Protein AF-A0A956P7Z5-F1 (afdb_monomer_lite)

pLDDT: mean 84.69, std 13.63, range [36.16, 97.88]

Secondary structure (DSSP, 8-state):
-----B--SS-SSSB----EEETTEEE-GGG-----PPPPPHHHHHHHHHHHHHHHHHHH-HHHHHHHHHHHHHHHHHHS--

Sequence (82 aa):
VIGYVGATGRATGPHLHYAFYVNGRYRNPLKIRFNEGKPLGAKRMKPFLEEARTLRAAITDPEARGILEARLERQDGDLAVR

Radius of gyration: 22.6 Å; chains: 1; bounding box: 48×28×52 Å

Structure (mmCIF, N/CA/C/O backbone):
data_AF-A0A956P7Z5-F1
#
_entry.id   AF-A0A956P7Z5-F1
#
loop_
_atom_site.group_PDB
_atom_site.id
_atom_site.type_symbol
_atom_site.label_atom_id
_atom_site.label_alt_id
_atom_site.label_comp_id
_atom_site.label_asym_id
_atom_site.label_entity_id
_atom_site.label_seq_id
_atom_site.pdbx_PDB_ins_code
_atom_site.Cartn_x
_atom_site.Cartn_y
_atom_site.Cartn_z
_atom_site.occupancy
_atom_site.B_iso_or_equiv
_atom_site.auth_seq_id
_atom_site.auth_comp_id
_atom_site.auth_asym_id
_atom_site.auth_atom_id
_atom_site.pdbx_PDB_model_num
ATOM 1 N N . VAL A 1 1 ? -0.619 -9.897 1.406 1.00 86.75 1 VAL A N 1
ATOM 2 C CA . VAL A 1 1 ? -1.664 -9.770 2.453 1.00 86.75 1 VAL A CA 1
ATOM 3 C C . VAL A 1 1 ? -0.972 -9.366 3.744 1.00 86.75 1 VAL A C 1
ATOM 5 O O . VAL A 1 1 ? 0.069 -9.943 4.020 1.00 86.75 1 VAL A O 1
ATOM 8 N N . ILE A 1 2 ? -1.482 -8.365 4.472 1.00 93.62 2 ILE A N 1
ATOM 9 C CA . ILE A 1 2 ? -0.838 -7.826 5.694 1.00 93.62 2 ILE A CA 1
ATOM 10 C C . ILE A 1 2 ? -1.632 -8.093 6.985 1.00 93.62 2 ILE A C 1
ATOM 12 O O . ILE A 1 2 ? -1.202 -7.700 8.062 1.00 93.62 2 ILE A O 1
ATOM 16 N N . GLY A 1 3 ? -2.789 -8.751 6.888 1.00 94.25 3 GLY A N 1
ATOM 17 C CA . GLY A 1 3 ? -3.634 -9.097 8.029 1.00 94.25 3 GLY A CA 1
ATOM 18 C C . GLY A 1 3 ? -5.040 -9.515 7.599 1.00 94.25 3 GLY A C 1
ATOM 19 O O . GLY A 1 3 ? -5.402 -9.365 6.430 1.00 94.25 3 GLY A O 1
ATOM 20 N N . TYR A 1 4 ? -5.813 -10.021 8.561 1.00 96.56 4 TYR A N 1
ATOM 21 C CA . TYR A 1 4 ? -7.217 -10.413 8.405 1.00 96.56 4 TYR A CA 1
ATOM 22 C C . TYR A 1 4 ? -8.105 -9.599 9.353 1.00 96.56 4 TYR A C 1
ATOM 24 O O . TYR A 1 4 ? -7.643 -9.124 10.391 1.00 96.56 4 TYR A O 1
ATOM 32 N N . VAL A 1 5 ? -9.380 -9.428 8.991 1.00 97.12 5 VAL A N 1
ATOM 33 C CA . VAL A 1 5 ? -10.368 -8.734 9.832 1.00 97.12 5 VAL A CA 1
ATOM 34 C C . VAL A 1 5 ? -10.592 -9.512 11.129 1.00 97.12 5 VAL A C 1
ATOM 36 O O . VAL A 1 5 ? -10.636 -10.739 11.131 1.00 97.12 5 VAL A O 1
ATOM 39 N N . GLY A 1 6 ? -10.769 -8.786 12.229 1.00 96.88 6 GLY A N 1
ATOM 40 C CA . GLY A 1 6 ? -11.062 -9.353 13.538 1.00 96.88 6 GLY A CA 1
ATOM 41 C C . GLY A 1 6 ? -11.746 -8.334 14.442 1.00 96.88 6 GLY A C 1
ATOM 42 O O . GLY A 1 6 ? -12.211 -7.294 13.980 1.00 96.88 6 GLY A O 1
ATOM 43 N N . ALA A 1 7 ? -11.808 -8.645 15.734 1.00 97.56 7 ALA A N 1
ATOM 44 C CA . ALA A 1 7 ? -12.433 -7.807 16.760 1.00 97.56 7 ALA A CA 1
ATOM 45 C C . ALA A 1 7 ? -11.533 -7.645 18.000 1.00 97.56 7 ALA A C 1
ATOM 47 O O . ALA A 1 7 ? -12.020 -7.540 19.122 1.00 97.56 7 ALA A O 1
ATOM 48 N N . THR A 1 8 ? -10.210 -7.687 17.822 1.00 96.25 8 THR A N 1
ATOM 49 C CA . THR A 1 8 ? -9.260 -7.506 18.927 1.00 96.25 8 THR A CA 1
ATOM 50 C C . THR A 1 8 ? -9.276 -6.059 19.442 1.00 96.25 8 THR A C 1
ATOM 52 O O . THR A 1 8 ? -9.451 -5.111 18.677 1.00 96.25 8 THR A O 1
ATOM 55 N N . GLY A 1 9 ? -9.086 -5.873 20.755 1.00 95.50 9 GLY A N 1
ATOM 56 C CA . GLY A 1 9 ? -9.160 -4.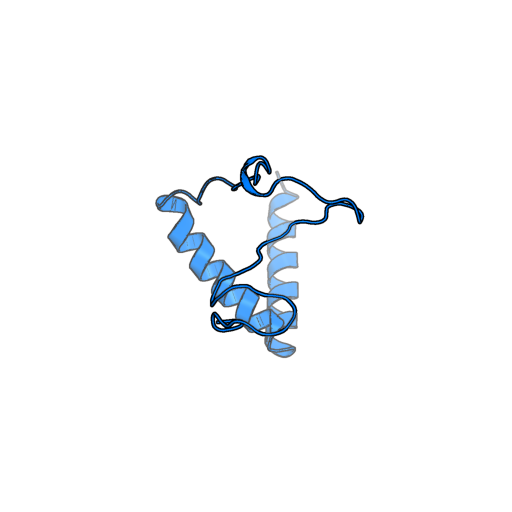561 21.412 1.00 95.50 9 GLY A CA 1
ATOM 57 C C . GLY A 1 9 ? -10.589 -4.148 21.788 1.00 95.50 9 GLY A C 1
ATOM 58 O O . GLY A 1 9 ? -11.441 -4.987 22.068 1.00 95.50 9 GLY A O 1
ATOM 59 N N . ARG A 1 10 ? -10.859 -2.838 21.839 1.00 96.44 10 ARG A N 1
ATOM 60 C CA . ARG A 1 10 ? -12.208 -2.307 22.104 1.00 96.44 10 ARG A CA 1
ATOM 61 C C . ARG A 1 10 ? -13.000 -2.246 20.798 1.00 96.44 10 ARG A C 1
ATOM 63 O O . ARG A 1 10 ? -12.895 -1.267 20.065 1.00 96.44 10 ARG A O 1
ATOM 70 N N . ALA A 1 11 ? -13.800 -3.273 20.534 1.00 96.56 11 ALA A N 1
ATOM 71 C CA . ALA A 1 11 ? -14.646 -3.373 19.349 1.00 96.56 11 ALA A CA 1
ATOM 72 C C . ALA A 1 11 ? -16.036 -3.921 19.706 1.00 96.56 11 ALA A C 1
ATOM 74 O O . ALA A 1 11 ? -16.172 -4.737 20.612 1.00 96.56 11 ALA A O 1
ATOM 75 N N . THR A 1 12 ? -17.068 -3.488 18.979 1.00 97.25 12 THR A N 1
ATOM 76 C CA . THR A 1 12 ? -18.439 -4.022 19.102 1.00 97.25 12 THR A CA 1
ATOM 77 C C . THR A 1 12 ? -18.681 -5.250 18.220 1.00 97.25 12 THR A C 1
ATOM 79 O O . THR A 1 12 ? -19.658 -5.964 18.414 1.00 97.25 12 THR A O 1
ATOM 82 N N . GLY A 1 13 ? -17.796 -5.506 17.255 1.00 97.06 13 GLY A N 1
ATOM 83 C CA . GLY A 1 13 ? -17.850 -6.639 16.336 1.00 97.06 13 GLY A CA 1
ATOM 84 C C . GLY A 1 13 ? -16.702 -6.599 15.318 1.00 97.06 13 GLY A C 1
ATOM 85 O O . GLY A 1 13 ? -15.918 -5.642 15.329 1.00 97.06 13 GLY A O 1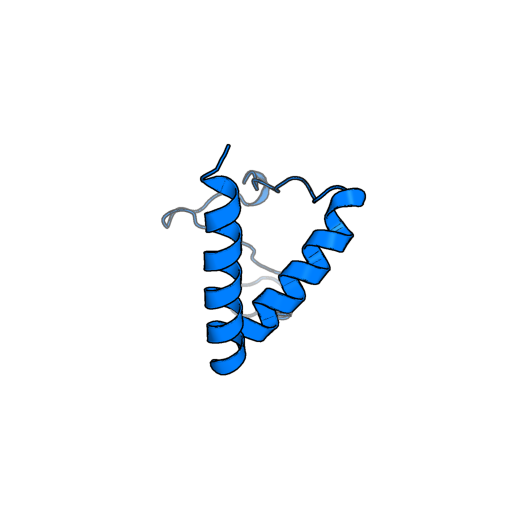
ATOM 86 N N . PRO A 1 14 ? -16.572 -7.616 14.447 1.00 97.88 14 PRO A N 1
ATOM 87 C CA . PRO A 1 14 ? -15.463 -7.707 13.499 1.00 97.88 14 PRO A CA 1
ATOM 88 C C . PRO A 1 14 ? -15.484 -6.593 12.445 1.00 97.88 14 PRO A C 1
ATOM 90 O O . PRO A 1 14 ? -16.423 -6.495 11.659 1.00 97.88 14 PRO A O 1
ATOM 93 N N . HIS A 1 15 ? -14.444 -5.759 12.414 1.00 96.44 15 HIS A N 1
ATOM 94 C CA . HIS A 1 15 ? -14.288 -4.692 11.420 1.00 96.44 15 HIS A CA 1
ATOM 95 C C . HIS A 1 15 ? -12.818 -4.274 11.263 1.00 96.44 15 HIS A C 1
ATOM 97 O O . HIS A 1 15 ? -11.968 -4.601 12.089 1.00 96.44 15 HIS A O 1
ATOM 103 N N . LEU A 1 16 ? -12.514 -3.537 10.191 1.00 95.62 16 LEU A N 1
ATOM 104 C CA . LEU A 1 16 ? -11.205 -2.921 9.975 1.00 95.62 16 LEU A CA 1
ATOM 105 C C . LEU A 1 16 ? -11.250 -1.449 10.394 1.00 95.62 16 LEU A C 1
ATOM 107 O O . LEU A 1 16 ? -11.955 -0.648 9.780 1.00 95.62 16 LEU A O 1
ATOM 111 N N . HIS A 1 17 ? -10.456 -1.076 11.395 1.00 94.00 17 HIS A N 1
ATOM 112 C CA . HIS A 1 17 ? -10.211 0.330 11.697 1.00 94.00 17 HIS A CA 1
ATOM 113 C C . HIS A 1 17 ? -9.095 0.868 10.795 1.00 94.00 17 HIS A C 1
ATOM 115 O O . HIS A 1 17 ? -7.914 0.617 11.034 1.00 94.00 17 HIS A O 1
ATOM 121 N N . TYR A 1 18 ? -9.465 1.601 9.748 1.00 92.12 18 TYR A N 1
ATOM 122 C CA . TYR A 1 18 ? -8.512 2.185 8.809 1.00 92.12 18 TYR A CA 1
ATOM 123 C C . TYR A 1 18 ? -8.312 3.681 9.079 1.00 92.12 18 TYR A C 1
ATOM 125 O O . TYR A 1 18 ? -9.259 4.466 9.005 1.00 92.12 18 TYR A O 1
ATOM 133 N N . ALA A 1 19 ? -7.076 4.080 9.391 1.00 92.06 19 ALA A N 1
ATOM 134 C CA . ALA A 1 19 ? -6.732 5.443 9.787 1.00 92.06 19 ALA A CA 1
ATOM 135 C C . ALA A 1 19 ? -5.481 5.950 9.063 1.00 92.06 19 ALA A C 1
ATOM 137 O O . ALA A 1 19 ? -4.532 5.202 8.835 1.00 92.06 19 ALA A O 1
ATOM 138 N N . PHE A 1 20 ? -5.470 7.248 8.752 1.00 93.00 20 PHE A N 1
ATOM 139 C CA . PHE A 1 20 ? -4.319 7.933 8.175 1.00 93.00 20 PHE A CA 1
ATOM 140 C C . PHE A 1 20 ? -3.787 8.996 9.118 1.00 93.00 20 PHE A C 1
ATOM 142 O O . PHE A 1 20 ? -4.536 9.837 9.622 1.00 93.00 20 PHE A O 1
ATOM 149 N N . TYR A 1 21 ? -2.467 9.008 9.258 1.00 93.00 21 TYR A N 1
ATOM 150 C CA . TYR A 1 21 ? -1.737 10.043 9.965 1.00 93.00 21 TYR A CA 1
ATOM 151 C C . TYR A 1 21 ? -0.760 10.703 8.998 1.00 93.00 21 TYR A C 1
ATOM 153 O O . TYR A 1 21 ? 0.075 10.033 8.399 1.00 93.00 21 TYR A O 1
ATOM 161 N N . VAL A 1 22 ? -0.861 12.023 8.846 1.00 89.50 22 VAL A N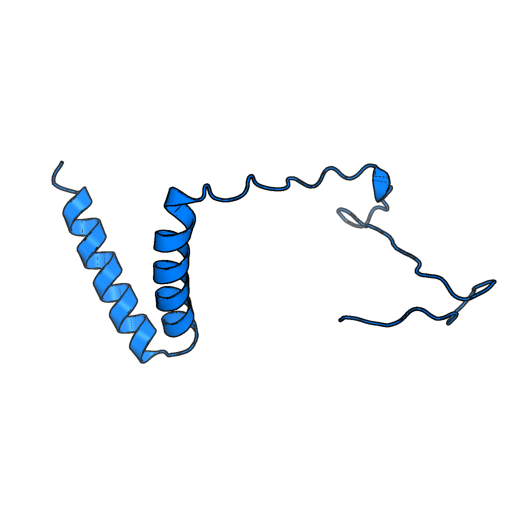 1
ATOM 162 C CA . VAL A 1 22 ? 0.086 12.823 8.057 1.00 89.50 22 VAL A CA 1
ATOM 163 C C . VAL A 1 22 ? 0.797 13.753 9.021 1.00 89.50 22 VAL A C 1
ATOM 165 O O . VAL A 1 22 ? 0.149 14.579 9.668 1.00 89.50 22 VAL A O 1
ATOM 168 N N . ASN A 1 23 ? 2.116 13.590 9.147 1.00 92.81 23 ASN A N 1
ATOM 169 C CA . ASN A 1 23 ? 2.942 14.304 10.126 1.00 92.81 23 ASN A CA 1
ATOM 170 C C . ASN A 1 23 ? 2.373 14.178 11.555 1.00 92.81 23 ASN A C 1
ATOM 172 O O . ASN A 1 23 ? 2.187 15.168 12.259 1.00 92.81 23 ASN A O 1
ATOM 176 N N . GLY A 1 24 ? 1.993 12.953 11.939 1.00 93.88 24 GLY A N 1
ATOM 177 C CA . GLY A 1 24 ? 1.441 12.638 13.262 1.00 93.88 24 GLY A CA 1
ATOM 178 C C . GLY A 1 24 ? -0.006 13.085 13.507 1.00 93.88 24 GLY A C 1
ATOM 179 O O . GLY A 1 24 ? -0.554 12.795 14.565 1.00 93.88 24 GLY A O 1
ATOM 180 N N . ARG A 1 25 ? -0.664 13.762 12.555 1.00 94.12 25 ARG A N 1
ATOM 181 C CA . ARG A 1 25 ? -2.050 14.237 12.712 1.00 94.12 25 ARG A CA 1
ATOM 182 C C . ARG A 1 25 ? -3.032 13.369 11.943 1.00 94.12 25 ARG A C 1
ATOM 184 O O . ARG A 1 25 ? -2.810 13.090 10.765 1.00 94.12 25 ARG A O 1
ATOM 191 N N . TYR A 1 26 ? -4.140 13.016 12.592 1.00 93.88 26 TYR A N 1
ATOM 192 C CA . TYR A 1 26 ? -5.224 12.278 11.952 1.00 93.88 26 TYR A CA 1
ATOM 193 C C . TYR A 1 26 ? -5.786 13.058 10.756 1.00 93.88 26 TYR A C 1
ATOM 195 O O . TYR A 1 26 ? -6.056 14.261 10.840 1.00 93.88 26 TYR A O 1
ATOM 203 N N . ARG A 1 27 ? -5.975 12.366 9.634 1.00 92.25 27 ARG A N 1
ATOM 204 C CA . ARG A 1 27 ? -6.616 12.889 8.426 1.00 92.25 27 ARG A CA 1
ATOM 205 C C . ARG A 1 27 ? -7.751 11.965 8.022 1.00 92.25 27 ARG A C 1
ATOM 207 O O . ARG A 1 27 ? -7.606 10.751 8.082 1.00 92.25 27 ARG A O 1
ATOM 214 N N . ASN A 1 28 ? -8.865 12.556 7.581 1.00 90.69 28 ASN A N 1
ATOM 215 C CA . ASN A 1 28 ? -9.998 11.794 7.066 1.00 90.69 28 ASN A CA 1
ATOM 216 C C . ASN A 1 28 ? -9.546 11.003 5.821 1.00 90.69 28 ASN A C 1
ATOM 218 O O . ASN A 1 28 ? -9.271 11.645 4.801 1.00 90.69 28 ASN A O 1
ATOM 222 N N . PRO A 1 29 ? -9.502 9.657 5.879 1.00 88.31 29 PRO A N 1
ATOM 223 C CA . PRO A 1 29 ? -9.009 8.819 4.786 1.00 88.31 29 PRO A CA 1
ATOM 224 C C . PRO A 1 29 ? -9.725 9.078 3.456 1.00 88.31 29 PRO A C 1
ATOM 226 O O . PRO A 1 29 ? -9.095 9.090 2.406 1.00 88.31 29 PRO A O 1
ATOM 229 N N . LEU A 1 30 ? -11.029 9.370 3.506 1.00 88.69 30 LEU A N 1
ATOM 230 C CA . LEU A 1 30 ? -11.878 9.578 2.328 1.00 88.69 30 LEU A CA 1
ATOM 231 C C . LEU A 1 30 ? -11.621 10.912 1.616 1.00 88.69 30 LEU A C 1
ATOM 233 O O . LEU A 1 30 ? -12.136 11.144 0.526 1.00 88.69 30 LEU A O 1
ATOM 237 N N . LYS A 1 31 ? -10.869 11.820 2.246 1.00 87.88 31 LYS A N 1
ATOM 238 C CA . LYS A 1 31 ? -10.554 13.150 1.704 1.00 87.88 31 LYS A CA 1
ATOM 239 C C . LYS A 1 31 ? -9.089 13.297 1.303 1.00 87.88 31 LYS A C 1
ATOM 241 O O . LYS A 1 31 ? -8.696 14.367 0.837 1.00 87.88 31 LYS A O 1
ATOM 246 N N . ILE A 1 32 ? -8.275 12.263 1.500 1.00 83.19 32 ILE A N 1
ATOM 247 C CA . ILE A 1 32 ? -6.878 12.286 1.079 1.00 83.19 32 ILE A CA 1
ATOM 248 C C . ILE A 1 32 ? -6.848 12.119 -0.435 1.00 83.19 32 ILE A C 1
ATOM 250 O O . ILE A 1 32 ? -7.316 11.122 -0.976 1.00 83.19 32 ILE A O 1
ATOM 254 N N . ARG A 1 33 ? -6.300 13.121 -1.124 1.00 79.00 33 ARG A N 1
ATOM 255 C CA . ARG A 1 33 ? -5.991 13.002 -2.544 1.00 79.00 33 ARG A CA 1
ATOM 256 C C . ARG A 1 33 ? -4.681 12.251 -2.676 1.00 79.00 33 ARG A C 1
ATOM 258 O O . ARG A 1 33 ? -3.626 12.779 -2.325 1.00 79.00 33 ARG A O 1
ATOM 265 N N . PHE A 1 34 ? -4.760 11.032 -3.179 1.00 78.44 34 PHE A N 1
ATOM 266 C CA . PHE A 1 34 ? -3.582 10.343 -3.667 1.00 78.44 34 PHE A CA 1
ATOM 267 C C . PHE A 1 34 ? -3.204 10.980 -4.999 1.00 78.44 34 PHE A C 1
ATOM 269 O O . PHE A 1 34 ? -4.038 11.125 -5.893 1.00 78.44 34 PHE A O 1
ATOM 276 N N . ASN A 1 35 ? -1.944 11.389 -5.127 1.00 78.19 35 ASN A N 1
ATOM 277 C CA . ASN A 1 35 ? -1.381 11.685 -6.435 1.00 78.19 35 ASN A CA 1
ATOM 278 C C . ASN A 1 35 ? -1.150 10.347 -7.137 1.00 78.19 35 ASN A C 1
ATOM 280 O O . ASN A 1 35 ? -0.033 9.836 -7.183 1.00 78.19 35 ASN A O 1
ATOM 284 N N . GLU A 1 36 ? -2.233 9.751 -7.626 1.00 77.25 36 GLU A N 1
ATOM 285 C CA . GLU A 1 36 ? -2.165 8.584 -8.488 1.00 77.25 36 GLU A CA 1
ATOM 286 C C . GLU A 1 36 ? -1.534 9.050 -9.799 1.00 77.25 36 GLU A C 1
ATOM 288 O O . GLU A 1 36 ? -2.133 9.778 -10.594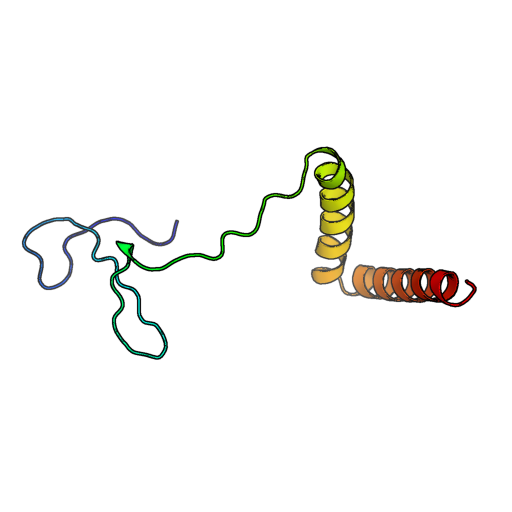 1.00 77.25 36 GLU A O 1
ATOM 293 N N . GLY A 1 37 ? -0.254 8.722 -9.975 1.00 83.25 37 GLY A N 1
ATOM 294 C CA . GLY A 1 37 ? 0.442 8.987 -11.224 1.00 83.25 37 GLY A CA 1
ATOM 295 C C . GLY A 1 37 ? -0.331 8.374 -12.393 1.00 83.25 37 GLY A C 1
ATOM 296 O O . GLY A 1 37 ? -0.949 7.316 -12.263 1.00 83.25 37 GLY A O 1
ATOM 297 N N . LYS A 1 38 ? -0.298 9.029 -13.559 1.00 87.50 38 LYS A N 1
ATOM 298 C CA . LYS A 1 38 ? -0.916 8.457 -14.760 1.00 87.50 38 LYS A CA 1
ATOM 299 C C . LYS A 1 38 ? -0.195 7.155 -15.134 1.00 87.50 38 LYS A C 1
ATOM 301 O O . LYS A 1 38 ? 1.039 7.158 -15.169 1.00 87.50 38 LYS A O 1
ATOM 306 N N . PRO A 1 39 ? -0.925 6.080 -15.479 1.00 87.69 39 PRO A N 1
ATOM 307 C CA . PRO A 1 39 ? -0.308 4.867 -15.989 1.00 87.69 39 PRO A CA 1
ATOM 308 C C . PRO A 1 39 ? 0.557 5.147 -17.218 1.00 87.69 39 PRO A C 1
ATOM 310 O O . PRO A 1 39 ? 0.269 6.035 -18.032 1.00 87.69 39 PRO A O 1
ATOM 313 N N . LEU A 1 40 ? 1.611 4.353 -17.384 1.00 91.94 40 LEU A N 1
ATOM 314 C CA . LEU A 1 40 ? 2.439 4.421 -18.576 1.00 91.94 40 LEU A CA 1
ATOM 315 C C . LEU A 1 40 ? 1.623 3.953 -19.792 1.00 91.94 40 LEU A C 1
ATOM 317 O O . LEU A 1 40 ? 1.026 2.880 -19.782 1.00 91.94 40 LEU A O 1
ATOM 321 N N . GLY A 1 41 ? 1.585 4.765 -20.851 1.00 93.88 41 GLY A N 1
ATOM 322 C CA . GLY A 1 41 ? 0.843 4.421 -22.069 1.00 93.88 41 GLY A CA 1
ATOM 323 C C . GLY A 1 41 ? 1.345 3.120 -22.710 1.00 93.88 41 GLY A C 1
ATOM 324 O O . GLY A 1 41 ? 2.543 2.840 -22.674 1.00 93.88 41 GLY A O 1
ATOM 325 N N . ALA A 1 42 ? 0.449 2.364 -23.355 1.00 91.62 42 ALA A N 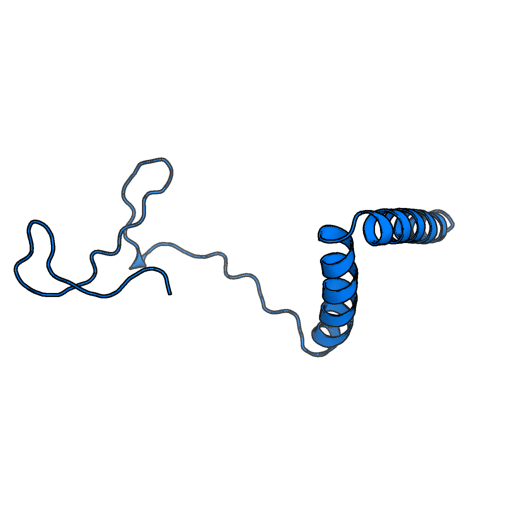1
ATOM 326 C CA . ALA A 1 42 ? 0.715 1.008 -23.856 1.00 91.62 42 ALA A CA 1
ATOM 327 C C . ALA A 1 42 ? 2.000 0.878 -24.697 1.00 91.62 42 ALA A C 1
ATOM 329 O O . ALA A 1 42 ? 2.774 -0.057 -24.505 1.00 91.62 42 ALA A O 1
ATOM 330 N N . LYS A 1 43 ? 2.287 1.859 -25.568 1.00 93.81 43 LYS A N 1
ATOM 331 C CA . LYS A 1 43 ? 3.506 1.879 -26.401 1.00 93.81 43 LYS A CA 1
ATOM 332 C C . LYS A 1 43 ? 4.803 1.910 -25.583 1.00 93.81 43 LYS A C 1
ATOM 334 O O . LYS A 1 43 ? 5.806 1.353 -26.007 1.00 93.81 43 LYS A O 1
ATOM 339 N N . ARG A 1 44 ? 4.783 2.564 -24.420 1.00 93.38 44 ARG A N 1
ATOM 340 C CA . ARG A 1 44 ? 5.944 2.705 -23.530 1.00 93.38 44 ARG A CA 1
ATOM 341 C C . ARG A 1 44 ? 6.053 1.562 -22.518 1.00 93.38 44 ARG A C 1
ATOM 343 O O . ARG A 1 44 ? 7.123 1.368 -21.956 1.00 93.38 44 ARG A O 1
ATOM 350 N N . MET A 1 45 ? 4.984 0.786 -22.324 1.00 94.19 45 MET A N 1
ATOM 351 C CA . MET A 1 45 ? 4.945 -0.301 -21.344 1.00 94.19 45 MET A CA 1
ATOM 352 C C . MET A 1 45 ? 5.955 -1.408 -21.653 1.00 94.19 45 MET A C 1
ATOM 354 O O . MET A 1 45 ? 6.701 -1.813 -20.770 1.00 94.19 45 MET A O 1
ATOM 358 N N . LYS A 1 46 ? 6.019 -1.877 -22.907 1.00 94.12 46 LYS A N 1
ATOM 359 C CA . LYS A 1 46 ? 6.942 -2.959 -23.285 1.00 94.12 46 LYS A CA 1
ATOM 360 C 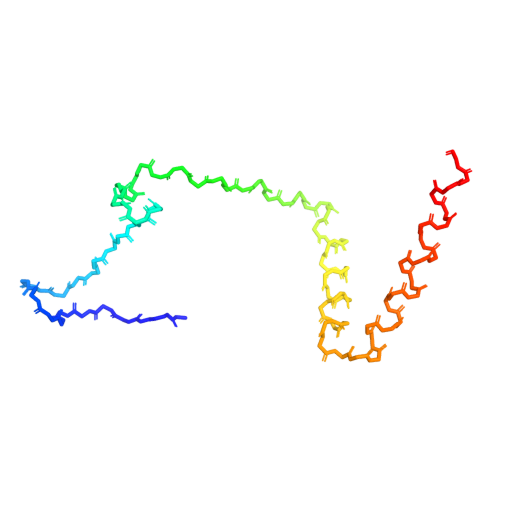C . LYS A 1 46 ? 8.417 -2.559 -23.079 1.00 94.12 46 LYS A C 1
ATOM 362 O O . LYS A 1 46 ? 9.093 -3.282 -22.355 1.00 94.12 46 LYS A O 1
ATOM 367 N N . PRO A 1 47 ? 8.910 -1.416 -23.606 1.00 94.00 47 PRO A N 1
ATOM 368 C CA . PRO A 1 47 ? 10.273 -0.955 -23.321 1.00 94.00 47 PRO A CA 1
ATOM 369 C C . PRO A 1 47 ? 10.563 -0.792 -21.825 1.00 94.00 47 PRO A C 1
ATOM 371 O O . PRO A 1 47 ? 11.618 -1.202 -21.357 1.00 94.00 47 PRO A O 1
ATOM 374 N N . PHE A 1 48 ? 9.609 -0.242 -21.065 1.00 94.38 48 PHE A N 1
ATOM 375 C CA . PHE A 1 48 ? 9.758 -0.065 -19.623 1.00 94.38 48 PHE A CA 1
ATOM 376 C C . PHE A 1 48 ? 9.937 -1.392 -18.883 1.00 94.38 48 PHE A C 1
ATOM 378 O O . PHE A 1 48 ? 10.791 -1.483 -18.010 1.00 94.38 48 PHE A O 1
ATOM 385 N N . LEU A 1 49 ? 9.156 -2.422 -19.223 1.00 94.81 49 LEU A N 1
ATOM 386 C CA . LEU A 1 49 ? 9.247 -3.723 -18.559 1.00 94.81 49 LEU A CA 1
ATOM 387 C C . LEU A 1 49 ? 10.565 -4.444 -18.857 1.00 94.81 49 LEU A C 1
ATOM 389 O O . LEU A 1 49 ? 11.114 -5.069 -17.953 1.00 94.81 49 LEU A O 1
ATOM 393 N N . GLU A 1 50 ? 11.080 -4.353 -20.085 1.00 93.75 50 GLU A N 1
ATOM 394 C CA . GLU A 1 50 ? 12.382 -4.944 -20.429 1.00 93.75 50 GLU A CA 1
ATOM 395 C C . GLU A 1 50 ? 13.531 -4.252 -19.685 1.00 93.75 50 GLU A C 1
ATOM 397 O O . GLU A 1 50 ? 14.395 -4.914 -19.102 1.00 93.75 50 GLU A O 1
ATOM 402 N N . GLU A 1 51 ? 13.502 -2.919 -19.617 1.00 91.38 51 GLU A N 1
ATOM 403 C CA . GLU A 1 51 ? 14.502 -2.165 -18.863 1.00 91.38 51 GLU A CA 1
ATOM 404 C C . GLU A 1 51 ? 14.382 -2.447 -17.357 1.00 91.38 51 GLU A C 1
ATOM 406 O O . GLU A 1 51 ? 15.362 -2.799 -16.707 1.00 91.38 51 GLU A O 1
ATOM 411 N N . ALA A 1 52 ? 13.166 -2.422 -16.799 1.00 92.25 52 ALA A N 1
ATOM 412 C CA . ALA A 1 52 ? 12.927 -2.710 -15.387 1.00 92.25 52 ALA A CA 1
ATOM 413 C C . ALA A 1 52 ? 13.403 -4.113 -14.980 1.00 92.25 52 ALA A C 1
ATOM 415 O O . ALA A 1 52 ? 13.934 -4.273 -13.883 1.00 92.25 52 ALA A O 1
ATOM 416 N N . ARG A 1 53 ? 13.248 -5.125 -15.845 1.00 90.31 53 ARG A N 1
ATOM 417 C CA . ARG A 1 53 ? 13.784 -6.478 -15.606 1.00 90.31 53 ARG A CA 1
ATOM 418 C C . ARG A 1 53 ? 15.306 -6.478 -15.527 1.00 90.31 53 ARG A C 1
ATOM 420 O O . ARG A 1 53 ? 15.855 -7.075 -14.605 1.00 90.31 53 ARG A O 1
ATOM 427 N N . THR A 1 54 ? 15.962 -5.786 -16.456 1.00 87.25 54 THR A N 1
ATOM 428 C CA . THR A 1 54 ? 17.426 -5.669 -16.501 1.00 87.25 54 THR A CA 1
ATOM 429 C C . THR A 1 54 ? 17.951 -4.995 -15.232 1.00 87.25 54 THR A C 1
ATOM 431 O O . THR A 1 54 ? 18.789 -5.554 -14.526 1.00 87.25 54 THR A O 1
ATOM 434 N N . LEU A 1 55 ? 17.384 -3.837 -14.882 1.00 88.12 55 LEU A N 1
ATOM 435 C CA . LEU A 1 55 ? 17.745 -3.091 -13.675 1.00 88.12 55 LEU A CA 1
ATOM 436 C C . LEU A 1 55 ? 17.467 -3.896 -12.400 1.00 88.12 55 LEU A C 1
ATOM 438 O O . LEU A 1 55 ? 18.245 -3.862 -11.450 1.00 88.12 55 LEU A O 1
ATOM 442 N N . ARG A 1 56 ? 16.363 -4.651 -12.368 1.00 88.25 56 ARG A N 1
ATOM 443 C CA . ARG A 1 56 ? 16.008 -5.475 -11.210 1.00 88.25 56 ARG A CA 1
ATOM 444 C C . ARG A 1 56 ? 17.032 -6.577 -10.957 1.00 88.25 56 ARG A C 1
ATOM 446 O O . ARG A 1 56 ? 17.359 -6.796 -9.795 1.00 88.25 56 ARG A O 1
ATOM 453 N N . ALA A 1 57 ? 17.524 -7.232 -12.008 1.00 84.81 57 ALA A N 1
ATOM 454 C CA . ALA A 1 57 ? 18.572 -8.243 -11.896 1.00 84.81 57 ALA A CA 1
ATOM 455 C C . ALA A 1 57 ? 19.880 -7.639 -11.355 1.00 84.81 57 ALA A C 1
ATOM 457 O O . ALA A 1 57 ? 20.489 -8.198 -10.445 1.00 84.81 57 ALA A O 1
ATOM 458 N N . ALA A 1 58 ? 20.242 -6.444 -11.830 1.00 83.38 58 ALA A N 1
ATOM 459 C CA . ALA A 1 58 ? 21.424 -5.713 -11.377 1.00 83.38 58 ALA A CA 1
ATOM 460 C C . ALA A 1 58 ? 21.368 -5.292 -9.896 1.00 83.38 58 ALA A C 1
ATOM 462 O O . ALA A 1 58 ? 22.388 -5.251 -9.221 1.00 83.38 58 ALA A O 1
ATOM 463 N N . ILE A 1 59 ? 20.182 -5.004 -9.349 1.00 85.56 59 ILE A N 1
ATOM 464 C CA . ILE A 1 59 ? 20.034 -4.666 -7.919 1.00 85.56 59 ILE A CA 1
ATOM 465 C C . ILE A 1 59 ? 20.298 -5.884 -7.018 1.00 85.56 59 ILE A C 1
ATOM 467 O O . ILE A 1 59 ? 20.717 -5.721 -5.873 1.00 85.56 59 ILE A O 1
ATOM 471 N N . THR A 1 60 ? 20.033 -7.095 -7.508 1.00 86.00 60 THR A N 1
ATOM 472 C CA . THR A 1 60 ? 20.155 -8.333 -6.723 1.00 86.00 60 THR A CA 1
ATOM 473 C C . THR A 1 60 ? 21.505 -9.028 -6.857 1.00 86.00 60 THR A C 1
ATOM 475 O O . THR A 1 60 ? 21.838 -9.842 -6.001 1.00 86.00 60 THR A O 1
ATOM 478 N N . ASP A 1 61 ? 22.267 -8.711 -7.902 1.00 84.06 61 ASP A N 1
ATOM 479 C CA . ASP A 1 61 ? 23.545 -9.343 -8.219 1.00 84.06 61 ASP A CA 1
ATOM 480 C C . ASP A 1 61 ? 24.649 -8.275 -8.386 1.00 84.06 61 ASP A C 1
ATOM 482 O O . ASP A 1 61 ? 24.568 -7.446 -9.300 1.00 84.06 61 ASP A O 1
ATOM 486 N N . PRO A 1 62 ? 25.684 -8.275 -7.521 1.00 77.50 62 PRO A N 1
ATOM 487 C CA . PRO A 1 62 ? 26.808 -7.345 -7.609 1.00 77.50 62 PRO A CA 1
ATOM 488 C C . PRO A 1 62 ? 27.549 -7.356 -8.955 1.00 77.50 62 PRO A C 1
ATOM 490 O O . PRO A 1 62 ? 28.041 -6.308 -9.370 1.00 77.50 62 PRO A O 1
ATOM 493 N N . GLU A 1 63 ? 27.623 -8.494 -9.652 1.00 78.62 63 GLU A N 1
ATOM 494 C CA . GLU A 1 63 ? 28.288 -8.582 -10.959 1.00 78.62 63 GLU A CA 1
ATOM 495 C C . GLU A 1 63 ? 27.441 -7.898 -12.043 1.00 78.62 63 GLU A C 1
ATOM 497 O O . GLU A 1 63 ? 27.924 -7.048 -12.798 1.00 78.62 63 GLU A O 1
ATOM 502 N N . ALA A 1 64 ? 26.134 -8.170 -12.045 1.00 74.19 64 ALA A N 1
ATOM 503 C CA . ALA A 1 64 ? 25.176 -7.511 -12.927 1.00 74.19 64 ALA A CA 1
ATOM 504 C C . ALA A 1 64 ? 25.083 -5.991 -12.679 1.00 74.19 64 ALA A C 1
ATOM 506 O O . ALA A 1 64 ? 24.833 -5.230 -13.619 1.00 74.19 64 ALA A O 1
ATOM 507 N N . ARG A 1 65 ? 25.331 -5.529 -11.445 1.00 77.94 65 ARG A N 1
ATOM 508 C CA . ARG A 1 65 ? 25.436 -4.100 -11.117 1.00 77.94 65 ARG A CA 1
ATOM 509 C C . ARG A 1 65 ? 26.595 -3.417 -11.841 1.00 77.94 65 ARG A C 1
ATOM 511 O O . ARG A 1 65 ? 26.376 -2.377 -12.456 1.00 77.94 65 ARG A O 1
ATOM 518 N N . GLY A 1 66 ? 27.788 -4.012 -11.821 1.00 76.62 66 GLY A N 1
ATOM 519 C CA . GLY A 1 66 ? 28.961 -3.451 -12.501 1.00 76.62 66 GLY A CA 1
ATOM 520 C C . GLY A 1 66 ? 28.779 -3.364 -14.021 1.00 76.62 66 GLY A C 1
ATOM 521 O O . GLY A 1 66 ? 29.142 -2.368 -14.644 1.00 76.62 66 GLY A O 1
ATOM 522 N N . ILE A 1 67 ? 28.135 -4.369 -14.624 1.00 75.31 67 ILE A N 1
ATOM 523 C CA . ILE A 1 67 ? 27.816 -4.379 -16.064 1.00 75.31 67 ILE A CA 1
ATOM 524 C C . ILE A 1 67 ? 26.817 -3.268 -16.425 1.00 75.31 67 ILE A C 1
ATOM 526 O O . ILE A 1 67 ? 26.928 -2.650 -17.489 1.00 75.31 67 ILE A O 1
ATOM 530 N N . LEU A 1 68 ? 25.840 -3.006 -15.552 1.00 77.12 68 LEU A N 1
ATOM 531 C CA . LEU A 1 68 ? 24.862 -1.940 -15.743 1.00 77.12 68 LEU A CA 1
ATOM 532 C C . LEU A 1 68 ? 25.495 -0.549 -15.622 1.00 77.12 68 LEU A C 1
ATOM 534 O O . LEU A 1 68 ? 25.241 0.296 -16.477 1.00 77.12 68 LEU A O 1
ATOM 538 N N . GLU A 1 69 ? 26.322 -0.316 -14.603 1.00 77.38 69 GLU A N 1
ATOM 539 C CA . GLU A 1 69 ? 27.028 0.960 -14.405 1.00 77.38 69 GLU A CA 1
ATOM 540 C C . GLU A 1 69 ? 27.890 1.292 -15.644 1.00 77.38 69 GLU A C 1
ATOM 542 O O . GLU A 1 69 ? 27.730 2.359 -16.238 1.00 77.38 69 GLU A O 1
ATOM 547 N N . ALA A 1 70 ? 28.637 0.316 -16.175 1.00 76.44 70 ALA A N 1
ATOM 548 C CA . ALA A 1 70 ? 29.410 0.464 -17.416 1.00 76.44 70 ALA A CA 1
ATOM 549 C C . ALA A 1 70 ? 28.557 0.633 -18.698 1.00 76.44 70 ALA A C 1
ATOM 551 O O . ALA A 1 70 ? 29.054 1.052 -19.751 1.00 76.44 70 ALA A O 1
ATOM 552 N N . ARG A 1 71 ? 27.273 0.250 -18.680 1.00 74.69 71 ARG A N 1
ATOM 553 C CA . ARG A 1 71 ? 26.330 0.506 -19.785 1.00 74.69 71 ARG A CA 1
ATOM 554 C C . ARG A 1 71 ? 25.772 1.927 -19.716 1.00 74.69 71 ARG A C 1
ATOM 556 O O . ARG A 1 71 ? 25.656 2.556 -20.765 1.00 74.69 71 ARG A O 1
ATOM 563 N N . LEU A 1 72 ? 25.444 2.413 -18.518 1.00 73.50 72 LEU A N 1
ATOM 564 C CA . LEU A 1 72 ? 24.933 3.768 -18.293 1.00 73.50 72 LEU A CA 1
ATOM 565 C C . LEU A 1 72 ? 25.971 4.825 -18.689 1.00 73.50 72 LEU A C 1
ATOM 567 O O . LEU A 1 72 ? 25.659 5.724 -19.464 1.00 73.50 72 LEU A O 1
ATOM 571 N N . GLU A 1 73 ? 27.228 4.635 -18.291 1.00 77.31 73 GLU A N 1
ATOM 572 C CA . GLU A 1 73 ? 28.333 5.534 -18.657 1.00 77.31 73 GLU A CA 1
ATOM 573 C C . GLU A 1 73 ? 28.540 5.643 -20.178 1.00 77.31 73 GLU A C 1
ATOM 575 O O . GLU A 1 73 ? 28.870 6.707 -20.701 1.00 77.31 73 GLU A O 1
ATOM 580 N N . ARG A 1 74 ? 28.294 4.555 -20.921 1.00 72.38 74 ARG A N 1
ATOM 581 C CA . ARG A 1 74 ? 28.364 4.557 -22.392 1.00 72.38 74 ARG A CA 1
ATOM 582 C C . ARG A 1 74 ? 27.177 5.256 -23.052 1.00 72.38 74 ARG A C 1
ATOM 584 O O . ARG A 1 74 ? 27.341 5.799 -24.138 1.00 72.38 74 ARG A O 1
ATOM 591 N N . GLN A 1 75 ? 26.000 5.240 -22.428 1.00 65.06 75 GLN A N 1
ATOM 592 C CA . GLN A 1 75 ? 24.815 5.938 -22.933 1.00 65.06 75 GLN A CA 1
ATOM 593 C C . GLN A 1 75 ? 24.892 7.455 -22.721 1.00 65.06 75 GLN A C 1
ATOM 595 O O . GLN A 1 75 ? 24.452 8.205 -23.592 1.00 65.06 75 GLN A O 1
ATOM 600 N N . ASP A 1 76 ? 25.486 7.909 -21.616 1.00 58.75 76 ASP A N 1
ATOM 601 C CA . ASP A 1 76 ? 25.655 9.339 -21.332 1.00 58.75 76 ASP A CA 1
ATOM 602 C C . ASP A 1 76 ? 26.711 10.001 -22.240 1.00 58.75 76 ASP A C 1
ATOM 604 O O . ASP A 1 76 ? 26.589 11.179 -22.581 1.00 58.75 76 ASP A O 1
ATOM 608 N N . GLY A 1 77 ? 27.698 9.238 -22.726 1.00 53.94 77 GLY A N 1
ATOM 609 C CA . GLY A 1 77 ? 28.678 9.712 -23.714 1.00 53.94 77 GLY A CA 1
ATOM 610 C C . GLY A 1 77 ? 28.085 10.064 -25.088 1.00 53.94 77 GLY A C 1
ATOM 611 O O . GLY A 1 77 ? 28.611 10.937 -25.774 1.00 53.94 77 GLY A O 1
ATOM 612 N N . ASP A 1 78 ? 26.963 9.447 -25.470 1.00 51.59 78 ASP A N 1
ATOM 613 C CA . ASP A 1 78 ? 26.274 9.691 -26.750 1.00 51.59 78 ASP A CA 1
ATOM 614 C C . ASP A 1 78 ? 25.340 10.921 -26.703 1.00 51.59 78 ASP A C 1
ATOM 616 O O . ASP A 1 78 ? 24.973 11.481 -27.739 1.00 51.59 78 ASP A O 1
ATOM 620 N N . LEU A 1 79 ? 24.965 11.379 -25.502 1.00 47.62 79 LEU A N 1
ATOM 621 C CA . LEU A 1 79 ? 24.148 12.582 -25.285 1.00 47.62 79 LEU A CA 1
ATOM 622 C C . LEU A 1 79 ? 24.977 13.877 -25.226 1.00 47.62 79 LEU A C 1
ATOM 624 O O . LEU A 1 79 ? 24.402 14.957 -25.332 1.00 47.62 79 LEU A O 1
ATOM 628 N N . ALA A 1 80 ? 26.306 13.789 -25.099 1.00 41.19 80 ALA A N 1
ATOM 629 C CA . ALA A 1 80 ? 27.210 14.942 -25.019 1.00 41.19 80 ALA A CA 1
ATOM 630 C C . ALA A 1 80 ? 27.730 15.448 -26.386 1.00 41.19 80 ALA A C 1
ATOM 632 O O . ALA A 1 80 ? 28.477 16.424 -26.429 1.00 41.19 80 ALA A O 1
ATOM 633 N N . VAL A 1 81 ? 27.348 14.810 -27.504 1.00 47.41 81 VAL A N 1
ATOM 634 C CA . VAL A 1 81 ? 27.805 15.155 -28.874 1.00 47.41 81 VAL A CA 1
ATOM 635 C C . VAL A 1 81 ? 26.670 15.734 -29.744 1.00 47.41 81 VAL A C 1
ATOM 637 O O . VAL A 1 81 ? 26.706 15.658 -30.972 1.00 47.41 81 VAL A O 1
ATOM 640 N N . ARG A 1 82 ? 25.638 16.337 -29.144 1.00 36.16 82 ARG A N 1
ATOM 641 C CA . ARG A 1 82 ? 24.598 17.077 -29.881 1.00 36.16 82 ARG A CA 1
ATOM 642 C C . ARG A 1 82 ? 24.262 18.412 -29.246 1.00 36.16 82 ARG A C 1
ATOM 644 O O . ARG A 1 82 ? 24.074 18.437 -28.014 1.00 36.16 82 ARG A O 1
#

Foldseek 3Di:
DPDDWFAPDDGPTTDDDDWDDDVNDTDDPVPDDDPPDDDDDPVVVVVVVVVCVLVVVLVVDVVSVVVVVVVVVVVVVVVVPD